Protein AF-A0A257NUS6-F1 (afdb_monomer)

pLDDT: mean 90.76, std 10.85, range [51.97, 98.12]

Sequence (85 aa):
MSLSALPLSQRLRGLYVITDTRIAQRAHLVHAVAQAIAGGARIVQYRDKSTDTERRLAEAAALRALTLAHGTVFLINDDVELALA

Foldseek 3Di:
DQPVPDPPVVQPDDDAEEFDCDPVCVVCRLVVVLVVVVVPAQHYEYDDPDPPVVSSLVSLVSNVVSCVVSVHHYHYPPDPPSVVD

Nearest PDB structures (foldseek):
  3nm3-assembly1_C  TM=8.312E-01  e=9.680E-03  Nakaseomyces glabratus
  4cqc-assembly1_B  TM=7.952E-01  e=1.660E+00  Pseudomonas sp. ADP
  2qt3-assembly1_A  TM=6.790E-01  e=1.455E+00  Pseudomonas sp. ADP
  7xhj-assembly1_B  TM=6.277E-01  e=1.194E+00  Deinococcus radiodurans R1 = ATCC 13939 = DSM 20539
  5c3m-assembly1_A-2  TM=5.320E-01  e=2.023E+00  Geobacillus stearothermophilus

Secondary structure (DSSP, 8-state):
--GGGS-HHHHS-SEEEE----HHHHTTHHHHHHHHHHTTEEEEEE---SS-HHHHHHHHHHHHHHHHHTT-EEEESS-HHHHH-

Mean predicted aligned error: 4.36 Å

Radius of gyration: 12.79 Å; Cα contacts (8 Å, |Δi|>4): 97; chains: 1; bounding box: 27×30×32 Å

Solvent-accessible surface area (backbone atoms only — not comparable to full-atom values): 5155 Å² total; per-residue (Å²): 132,70,72,84,80,52,59,64,80,75,56,73,52,77,44,73,44,71,51,68,63,51,78,89,43,45,86,42,40,69,60,54,50,50,52,41,43,74,74,54,39,31,31,41,31,50,43,73,91,71,88,57,62,71,60,51,50,54,53,50,51,53,48,50,55,52,26,59,79,68,76,31,48,75,45,61,55,98,41,68,67,75,63,72,108

Structure (mmCIF, N/CA/C/O backbone):
data_AF-A0A257NUS6-F1
#
_entry.id   AF-A0A257NUS6-F1
#
loop_
_atom_site.group_PDB
_atom_site.id
_atom_site.type_symbol
_atom_site.label_atom_id
_atom_site.label_alt_id
_atom_site.label_comp_id
_atom_site.label_asym_id
_atom_site.label_entity_id
_atom_site.label_seq_id
_atom_site.pdbx_PDB_ins_code
_atom_site.Cartn_x
_atom_site.Cartn_y
_atom_site.Cartn_z
_atom_site.occupancy
_atom_site.B_iso_or_equiv
_atom_site.auth_seq_id
_atom_site.auth_comp_id
_atom_site.auth_asym_id
_atom_site.auth_atom_id
_atom_site.pdbx_PDB_model_num
ATOM 1 N N . MET A 1 1 ? -16.039 13.310 14.409 1.0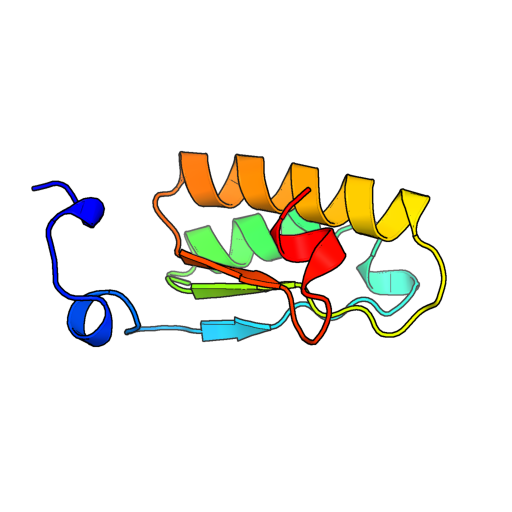0 51.97 1 MET A N 1
ATOM 2 C CA . MET A 1 1 ? -14.703 13.929 14.586 1.00 51.97 1 MET A CA 1
ATOM 3 C C . MET A 1 1 ? -13.800 13.462 13.460 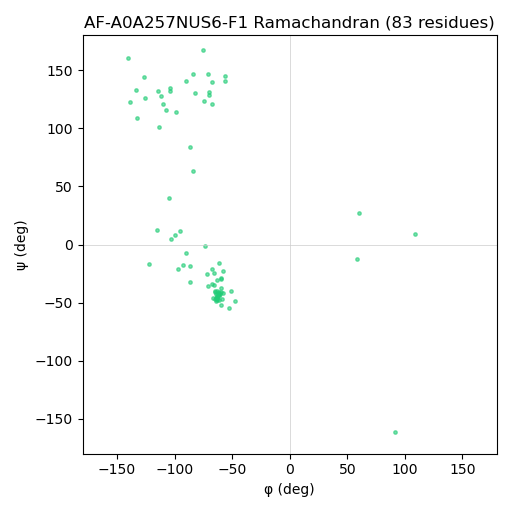1.00 51.97 1 MET A C 1
ATOM 5 O O . MET A 1 1 ? -13.742 12.262 13.226 1.00 51.97 1 MET A O 1
ATOM 9 N N . SER A 1 2 ? -13.136 14.379 12.751 1.00 58.12 2 SER A N 1
ATOM 10 C CA . SER A 1 2 ? -12.182 14.003 11.702 1.00 58.12 2 SER A CA 1
ATOM 11 C C . SER A 1 2 ? -10.926 13.386 12.319 1.00 58.12 2 SER A C 1
ATOM 13 O O . SER A 1 2 ? -10.301 13.998 13.186 1.00 58.12 2 SER A O 1
ATOM 15 N N . LEU A 1 3 ? -10.521 12.206 11.843 1.00 61.09 3 LEU A N 1
ATOM 16 C CA . LEU A 1 3 ? -9.257 11.566 12.232 1.00 61.09 3 LEU A CA 1
ATOM 17 C C . LEU A 1 3 ? -8.031 12.412 11.847 1.00 61.09 3 LEU A C 1
ATOM 19 O O . LEU A 1 3 ? -6.952 12.182 12.385 1.00 61.09 3 LEU A O 1
ATOM 23 N N . SER A 1 4 ? -8.182 13.405 10.960 1.00 63.81 4 SER A N 1
ATOM 24 C CA . SER A 1 4 ? -7.100 14.318 10.568 1.00 63.81 4 SER A CA 1
ATOM 25 C C . SER A 1 4 ? -6.636 15.255 11.689 1.00 63.81 4 SER A C 1
ATOM 27 O O . SER A 1 4 ? -5.507 15.730 11.622 1.00 63.81 4 SER A O 1
ATOM 29 N N . ALA A 1 5 ? -7.464 15.494 12.714 1.00 70.69 5 ALA A N 1
ATOM 30 C CA . ALA A 1 5 ? -7.160 16.411 13.817 1.00 70.69 5 ALA A CA 1
ATOM 31 C C . ALA A 1 5 ? -6.440 15.745 15.007 1.00 70.69 5 ALA A C 1
ATOM 33 O O . ALA A 1 5 ? -6.035 16.431 15.942 1.00 70.69 5 ALA A O 1
ATOM 34 N N . LEU A 1 6 ? -6.293 14.415 15.000 1.00 74.19 6 LEU A N 1
ATOM 35 C CA . LEU A 1 6 ? -5.595 13.69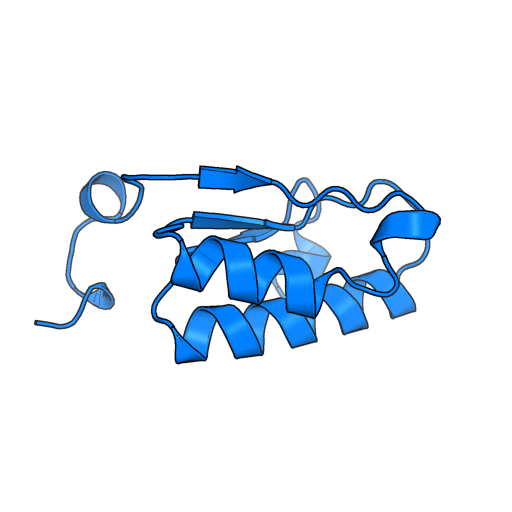1 16.062 1.00 74.19 6 LEU A CA 1
ATOM 36 C C . LEU A 1 6 ? -4.074 13.695 15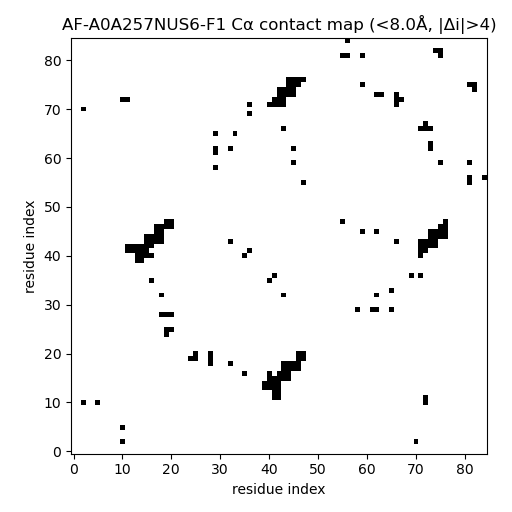.819 1.00 74.19 6 LEU A C 1
ATOM 38 O O . LEU A 1 6 ? -3.643 13.618 14.663 1.00 74.19 6 LEU A O 1
ATOM 42 N N . PRO A 1 7 ? -3.245 13.714 16.879 1.00 80.81 7 PRO A N 1
ATOM 43 C CA . PRO A 1 7 ? -1.8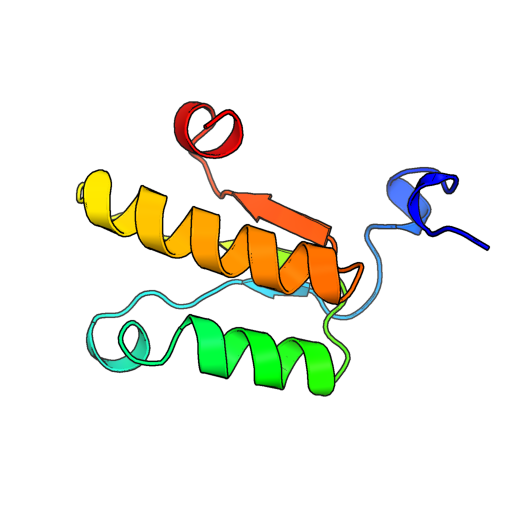05 13.524 16.740 1.00 80.81 7 PRO A CA 1
ATOM 44 C C . PRO A 1 7 ? -1.496 12.201 16.024 1.00 80.81 7 PRO A C 1
ATOM 46 O O . PRO A 1 7 ? -2.198 11.202 16.198 1.00 80.81 7 PRO A O 1
ATOM 49 N N . LEU A 1 8 ? -0.432 12.184 15.212 1.00 72.50 8 LEU A N 1
ATOM 50 C CA . LEU A 1 8 ? -0.032 11.025 14.397 1.00 72.50 8 LEU A CA 1
ATOM 51 C C . LEU A 1 8 ? 0.069 9.730 15.213 1.00 72.50 8 LEU A C 1
ATOM 53 O O . LEU A 1 8 ? -0.410 8.692 14.765 1.00 72.50 8 LEU A O 1
ATOM 57 N N . SER A 1 9 ? 0.589 9.802 16.438 1.00 79.06 9 SER A N 1
ATOM 58 C CA . SER A 1 9 ? 0.683 8.666 17.365 1.00 79.06 9 SER A CA 1
ATOM 59 C C . SER A 1 9 ? -0.672 8.037 17.716 1.00 79.06 9 SER A C 1
ATOM 61 O 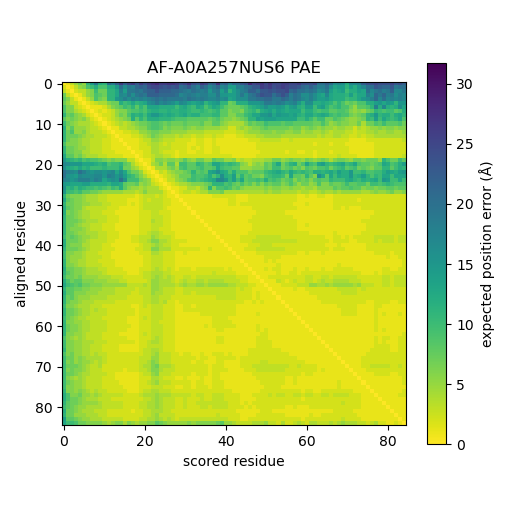O . SER A 1 9 ? -0.749 6.837 17.948 1.00 79.06 9 SER A O 1
ATOM 63 N N . GLN A 1 10 ? -1.761 8.810 17.708 1.00 81.31 10 GLN A N 1
ATOM 64 C CA . GLN A 1 10 ? -3.119 8.298 17.922 1.00 81.31 10 GLN A CA 1
ATOM 65 C C . GLN A 1 10 ? -3.788 7.804 16.633 1.00 81.31 10 GLN A C 1
ATOM 67 O O . GLN A 1 10 ? -4.770 7.056 16.708 1.00 81.31 10 GLN A O 1
ATOM 72 N N . ARG A 1 11 ? -3.282 8.221 15.466 1.00 80.12 11 ARG A N 1
ATOM 73 C CA . ARG A 1 11 ? -3.759 7.809 14.135 1.00 80.12 11 ARG A CA 1
ATOM 74 C C . ARG A 1 11 ? -3.093 6.519 13.657 1.00 80.12 11 ARG A C 1
ATOM 76 O O . ARG A 1 11 ? -3.736 5.728 12.977 1.00 80.12 11 ARG A O 1
ATOM 83 N N . LEU A 1 12 ? -1.836 6.290 14.034 1.00 88.69 12 LEU A N 1
ATOM 84 C CA . LEU A 1 12 ? -1.065 5.090 13.706 1.00 88.69 12 LEU A CA 1
ATOM 85 C C . LEU A 1 12 ? -1.362 3.954 14.696 1.00 88.69 12 LEU A C 1
ATOM 87 O O . LEU A 1 12 ? -0.493 3.517 15.445 1.00 88.69 12 LEU A O 1
ATOM 91 N N . ARG A 1 13 ? -2.612 3.483 14.720 1.00 90.25 13 ARG A N 1
ATOM 92 C CA . ARG A 1 13 ? -3.038 2.370 15.578 1.00 90.25 13 ARG A CA 1
ATOM 93 C C . ARG A 1 13 ? -4.014 1.436 14.872 1.00 90.25 13 ARG A C 1
ATOM 95 O O . ARG A 1 13 ? -4.709 1.840 13.942 1.00 90.25 13 ARG A O 1
ATOM 102 N N . GLY A 1 14 ? -4.142 0.222 15.398 1.00 92.56 14 GLY A N 1
ATOM 103 C CA . GLY A 1 14 ? -5.021 -0.813 14.855 1.00 92.56 14 GLY A CA 1
ATOM 104 C C . GLY A 1 14 ? -4.305 -1.705 13.846 1.00 92.56 14 GLY A C 1
ATOM 105 O O . GLY A 1 14 ? -3.078 -1.776 13.830 1.00 92.56 14 GLY A O 1
ATOM 106 N N . LEU A 1 15 ? -5.081 -2.413 13.026 1.00 96.62 15 LEU A N 1
ATOM 107 C CA . LEU A 1 15 ? -4.533 -3.357 12.060 1.00 96.62 15 LEU A CA 1
ATOM 108 C C . LEU A 1 15 ? -3.754 -2.616 10.962 1.00 96.62 15 LEU A C 1
ATOM 110 O O . LEU A 1 15 ? -4.310 -1.776 10.245 1.00 96.62 15 LEU A O 1
ATOM 114 N N . TYR A 1 16 ? -2.471 -2.962 10.851 1.00 97.19 16 TYR A N 1
ATOM 115 C CA . TYR A 1 16 ? -1.542 -2.444 9.859 1.00 97.19 16 TYR A CA 1
ATOM 116 C C . TYR A 1 16 ? -1.242 -3.516 8.808 1.00 97.19 16 TYR A C 1
ATOM 118 O O . TYR A 1 16 ? -0.671 -4.559 9.115 1.00 97.19 16 TYR A O 1
ATOM 126 N N . VAL A 1 17 ? -1.645 -3.248 7.569 1.00 97.12 17 VAL A N 1
ATOM 127 C CA . VAL A 1 17 ? -1.468 -4.136 6.421 1.00 97.12 17 VAL A CA 1
ATOM 128 C C . VAL A 1 17 ? -0.333 -3.635 5.539 1.00 97.12 17 VAL A C 1
ATOM 130 O O . VAL A 1 17 ? -0.272 -2.455 5.200 1.00 97.12 17 VAL A O 1
ATOM 133 N N . ILE A 1 18 ? 0.531 -4.554 5.118 1.00 96.69 18 ILE A N 1
ATOM 134 C CA . ILE A 1 18 ? 1.572 -4.316 4.117 1.00 96.69 18 ILE A CA 1
ATOM 135 C C . ILE A 1 18 ? 1.186 -5.115 2.876 1.00 96.69 18 ILE A C 1
ATOM 137 O O . ILE A 1 18 ? 0.899 -6.308 2.975 1.00 96.69 18 ILE A O 1
ATOM 141 N N . THR A 1 19 ? 1.138 -4.464 1.716 1.00 94.94 19 THR A N 1
ATOM 142 C CA . THR A 1 19 ? 0.741 -5.127 0.471 1.00 94.94 19 THR A CA 1
ATOM 143 C C . THR A 1 19 ? 1.776 -6.158 0.039 1.00 94.94 19 THR A C 1
ATOM 145 O O . THR A 1 19 ? 2.978 -5.887 0.064 1.00 94.94 19 THR A O 1
ATOM 148 N N . ASP A 1 20 ? 1.305 -7.296 -0.460 1.00 85.88 20 ASP A N 1
ATOM 149 C CA . ASP A 1 20 ? 2.130 -8.259 -1.177 1.00 85.88 20 ASP A CA 1
ATOM 150 C C . ASP A 1 20 ? 1.950 -8.060 -2.684 1.00 85.88 20 ASP A C 1
ATOM 152 O O . ASP A 1 20 ? 0.869 -8.249 -3.240 1.00 85.88 20 ASP A O 1
ATOM 156 N N . THR A 1 21 ? 3.023 -7.641 -3.344 1.00 77.75 21 THR A N 1
ATOM 157 C CA . THR A 1 21 ? 3.046 -7.340 -4.774 1.00 77.75 21 THR A CA 1
ATOM 158 C C . THR A 1 21 ? 3.762 -8.442 -5.551 1.00 77.75 21 THR A C 1
ATOM 160 O O . THR A 1 21 ? 4.508 -8.169 -6.483 1.00 77.75 21 THR A O 1
ATOM 163 N N . ARG A 1 22 ? 3.570 -9.720 -5.214 1.00 79.50 22 ARG A N 1
ATOM 164 C CA . ARG A 1 22 ? 3.940 -10.829 -6.117 1.00 79.50 22 ARG A CA 1
ATOM 165 C C . ARG A 1 22 ? 2.984 -10.894 -7.316 1.00 79.50 22 ARG A C 1
ATOM 167 O O . ARG A 1 22 ? 1.798 -10.617 -7.170 1.00 79.50 22 ARG A O 1
ATOM 174 N N . ILE A 1 23 ? 3.477 -11.299 -8.495 1.00 68.38 23 ILE A N 1
ATOM 175 C CA . ILE A 1 23 ? 2.751 -11.228 -9.788 1.00 68.38 23 ILE A CA 1
ATOM 176 C C . ILE A 1 23 ? 1.310 -11.763 -9.709 1.00 68.38 23 ILE A C 1
ATOM 178 O O . ILE A 1 23 ? 0.386 -11.069 -10.121 1.00 68.38 23 ILE A O 1
ATOM 182 N N . ALA A 1 24 ? 1.099 -12.946 -9.122 1.00 62.53 24 ALA A N 1
ATOM 183 C CA . ALA A 1 24 ? -0.229 -13.562 -9.018 1.00 62.53 24 ALA A CA 1
ATOM 184 C C . ALA A 1 24 ? -1.221 -12.781 -8.130 1.00 62.53 24 ALA A C 1
ATOM 186 O O . ALA A 1 24 ? -2.428 -12.897 -8.306 1.00 62.53 24 ALA A O 1
ATOM 187 N N . GLN A 1 25 ? -0.728 -11.984 -7.179 1.00 70.19 25 GLN A N 1
ATOM 188 C CA . GLN A 1 25 ? -1.555 -11.211 -6.246 1.00 70.19 25 GLN A CA 1
ATOM 189 C C . GLN A 1 25 ? -1.755 -9.758 -6.706 1.00 70.19 25 GLN A C 1
ATOM 191 O O . GLN A 1 25 ? -2.744 -9.130 -6.330 1.00 70.19 25 GLN A O 1
ATOM 196 N N . ARG A 1 26 ? -0.881 -9.241 -7.584 1.00 78.88 26 ARG A N 1
ATOM 197 C CA . ARG A 1 26 ? -0.959 -7.872 -8.134 1.00 78.88 26 ARG A CA 1
ATOM 198 C C . ARG A 1 26 ? -2.267 -7.584 -8.858 1.00 78.88 26 ARG A C 1
ATOM 200 O O . ARG A 1 26 ? -2.849 -6.527 -8.644 1.00 78.88 26 ARG A O 1
ATOM 207 N N . ALA A 1 27 ? -2.760 -8.536 -9.656 1.00 81.75 27 ALA A N 1
ATOM 208 C CA . ALA A 1 27 ? -4.011 -8.382 -10.405 1.00 81.75 27 ALA A CA 1
ATOM 209 C C . ALA A 1 27 ? -5.223 -8.090 -9.499 1.00 81.75 27 ALA A C 1
ATOM 211 O O . ALA A 1 27 ? -6.211 -7.509 -9.941 1.00 81.75 27 ALA A O 1
ATOM 212 N N . HIS A 1 28 ? -5.134 -8.456 -8.218 1.00 89.00 28 HIS A N 1
ATOM 213 C CA . HIS A 1 28 ? -6.185 -8.258 -7.229 1.00 89.00 28 HIS 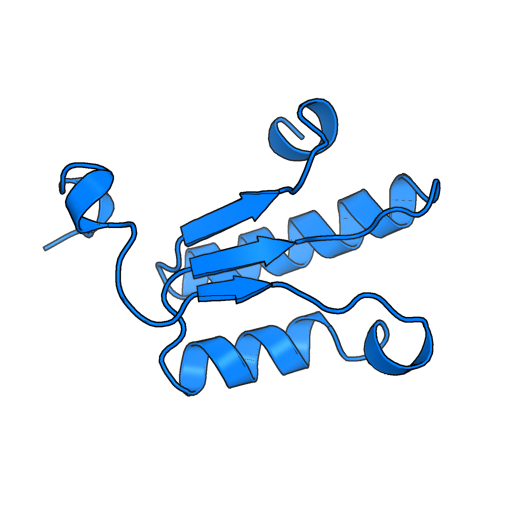A CA 1
ATOM 214 C C . HIS A 1 28 ? -5.778 -7.294 -6.113 1.00 89.00 28 HIS A C 1
ATOM 216 O O . HIS A 1 28 ? -6.490 -7.207 -5.117 1.00 89.00 28 HIS A O 1
ATOM 222 N N . LEU A 1 29 ? -4.674 -6.553 -6.261 1.00 95.12 29 LEU A N 1
ATOM 223 C CA . LEU A 1 29 ? -4.099 -5.722 -5.200 1.00 95.12 29 LEU A CA 1
ATOM 224 C C . LEU A 1 29 ? -5.126 -4.763 -4.586 1.00 95.12 29 LEU A C 1
ATOM 226 O O . LEU A 1 29 ? -5.354 -4.786 -3.378 1.00 95.12 29 LEU A O 1
ATOM 230 N N . VAL A 1 30 ? -5.786 -3.954 -5.419 1.00 95.62 30 VAL A N 1
ATOM 231 C CA . VAL A 1 30 ? -6.777 -2.967 -4.957 1.00 95.62 30 VAL A CA 1
ATOM 232 C C . VAL A 1 30 ? -7.959 -3.657 -4.276 1.00 95.62 30 VAL A C 1
ATOM 234 O O . VAL A 1 30 ? -8.407 -3.220 -3.218 1.00 95.62 30 VAL A O 1
ATOM 237 N N . HIS A 1 31 ? -8.429 -4.772 -4.839 1.00 95.38 31 HIS A N 1
ATOM 238 C CA . HIS A 1 31 ? -9.523 -5.547 -4.262 1.00 95.38 31 HIS A CA 1
ATOM 239 C C . HIS A 1 31 ? -9.143 -6.143 -2.898 1.00 95.38 31 HIS A C 1
ATOM 241 O O . HIS A 1 31 ? -9.897 -6.008 -1.939 1.00 95.38 31 HIS A O 1
ATOM 247 N N . ALA A 1 32 ? -7.960 -6.748 -2.783 1.00 95.56 32 ALA A N 1
ATOM 248 C CA . ALA A 1 32 ? -7.459 -7.322 -1.540 1.00 95.56 32 ALA A CA 1
ATOM 249 C C . ALA A 1 32 ? -7.294 -6.255 -0.448 1.00 95.56 32 ALA A C 1
ATOM 251 O O . ALA A 1 32 ? -7.687 -6.477 0.697 1.00 95.56 32 ALA A O 1
ATOM 252 N N . VAL A 1 33 ? -6.786 -5.068 -0.802 1.00 97.00 33 VAL A N 1
ATOM 253 C CA . VAL A 1 33 ? -6.701 -3.939 0.134 1.00 97.00 33 VAL A CA 1
ATOM 254 C C . VAL A 1 33 ? -8.092 -3.457 0.548 1.00 97.00 33 VAL A C 1
ATOM 256 O O . VAL A 1 33 ? -8.307 -3.199 1.730 1.00 97.00 33 VAL A O 1
ATOM 259 N N . ALA A 1 34 ? -9.060 -3.398 -0.371 1.00 97.62 34 ALA A N 1
ATOM 260 C CA . ALA A 1 34 ? -10.437 -3.043 -0.033 1.00 97.62 34 ALA A CA 1
ATOM 261 C C . ALA A 1 34 ? -11.056 -4.042 0.961 1.00 97.62 34 ALA A C 1
ATOM 263 O O . ALA A 1 34 ? -11.662 -3.626 1.948 1.00 97.62 34 ALA A O 1
ATOM 264 N N . GLN A 1 35 ? -10.838 -5.348 0.761 1.00 97.56 35 GLN A N 1
ATOM 265 C CA . GLN A 1 35 ? -11.275 -6.378 1.711 1.00 97.56 35 GLN A CA 1
ATOM 266 C C . GLN A 1 35 ? -10.578 -6.239 3.069 1.00 97.56 35 GLN A C 1
ATOM 268 O O . GLN A 1 35 ? -11.223 -6.358 4.108 1.00 97.56 35 GLN A O 1
ATOM 273 N N . ALA A 1 36 ? -9.282 -5.922 3.088 1.00 97.25 36 ALA A N 1
ATOM 274 C CA . ALA A 1 36 ? -8.553 -5.705 4.332 1.00 97.25 36 ALA A CA 1
ATOM 275 C C . ALA A 1 36 ? -9.068 -4.477 5.108 1.00 97.25 36 ALA A C 1
ATOM 277 O O . ALA A 1 36 ? -9.226 -4.535 6.329 1.00 97.25 36 ALA A O 1
ATOM 278 N N . ILE A 1 37 ? -9.384 -3.380 4.411 1.00 97.62 37 ILE A N 1
ATOM 279 C CA . ILE A 1 37 ? -10.011 -2.184 4.996 1.00 97.62 37 ILE A CA 1
ATOM 280 C C . ILE A 1 37 ? -11.398 -2.521 5.553 1.00 97.62 37 ILE A C 1
ATOM 282 O O . ILE A 1 37 ? -11.694 -2.162 6.697 1.00 97.62 37 ILE A O 1
ATOM 286 N N . ALA A 1 38 ? -12.221 -3.254 4.794 1.00 97.44 38 ALA A N 1
ATOM 287 C CA . ALA A 1 38 ? -13.528 -3.727 5.252 1.00 97.44 38 ALA A CA 1
ATOM 288 C C . ALA A 1 38 ? -13.409 -4.621 6.501 1.00 97.44 38 ALA A C 1
ATOM 290 O O . ALA A 1 38 ? -14.206 -4.496 7.429 1.00 97.44 38 ALA A O 1
ATOM 291 N N . GLY A 1 39 ? -12.361 -5.446 6.568 1.00 97.00 39 GLY A N 1
ATOM 292 C CA . GLY A 1 39 ? -12.008 -6.274 7.723 1.00 97.00 39 GLY A CA 1
ATOM 293 C C . GLY A 1 39 ? -11.410 -5.517 8.916 1.00 97.00 39 GLY A C 1
ATOM 294 O O . GLY A 1 39 ? -11.116 -6.132 9.937 1.00 97.00 39 GLY A O 1
ATOM 295 N N . GLY A 1 40 ? -11.230 -4.195 8.825 1.00 96.56 40 GLY A N 1
ATOM 296 C CA . GLY A 1 40 ? -10.799 -3.361 9.948 1.00 96.56 40 GLY A CA 1
ATOM 297 C C . GLY A 1 40 ? -9.377 -2.810 9.861 1.00 96.56 40 GLY A C 1
ATOM 298 O O . GLY A 1 40 ? -8.920 -2.209 10.837 1.00 96.56 40 GLY A O 1
ATOM 299 N N . ALA A 1 41 ? -8.679 -2.948 8.728 1.00 97.38 41 ALA A N 1
ATOM 300 C CA . ALA A 1 41 ? -7.401 -2.267 8.532 1.00 97.38 41 ALA A CA 1
ATOM 301 C C . ALA A 1 41 ? -7.555 -0.747 8.719 1.00 97.38 41 ALA A C 1
ATOM 303 O O . ALA A 1 41 ? -8.565 -0.139 8.349 1.00 97.38 41 ALA A O 1
ATOM 304 N N . ARG A 1 42 ? -6.556 -0.136 9.359 1.00 95.88 42 ARG A N 1
ATOM 305 C CA . ARG A 1 42 ? -6.488 1.316 9.613 1.00 95.88 42 ARG A CA 1
ATOM 306 C C . ARG A 1 42 ? -5.239 1.956 9.027 1.00 95.88 42 ARG A C 1
ATOM 308 O O . ARG A 1 42 ? -5.211 3.172 8.841 1.00 95.88 42 ARG A O 1
ATOM 315 N N . ILE A 1 43 ? -4.249 1.134 8.692 1.00 97.38 43 ILE A N 1
ATOM 316 C CA . ILE A 1 43 ? -3.013 1.540 8.037 1.00 97.38 43 ILE A CA 1
ATOM 317 C C . ILE A 1 43 ? -2.747 0.555 6.899 1.00 97.38 43 ILE A C 1
ATOM 319 O O . ILE A 1 43 ? -2.824 -0.658 7.100 1.00 97.38 43 ILE A O 1
ATOM 323 N N . VAL A 1 44 ? -2.429 1.079 5.720 1.00 97.88 44 VAL A N 1
ATOM 324 C CA . VAL A 1 44 ? -2.020 0.315 4.541 1.00 97.88 44 VAL A CA 1
ATOM 325 C C 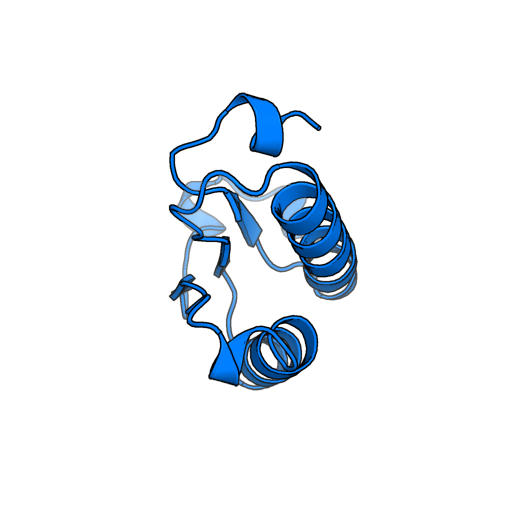. VAL A 1 44 ? -0.684 0.865 4.059 1.00 97.88 44 VAL A C 1
ATOM 327 O O . VAL A 1 44 ? -0.567 2.060 3.798 1.00 97.88 44 VAL A O 1
ATOM 330 N N . GLN A 1 45 ? 0.317 0.001 3.916 1.00 98.00 45 GLN A N 1
ATOM 331 C CA . GLN A 1 45 ? 1.587 0.338 3.284 1.00 98.00 45 GLN A CA 1
ATOM 332 C C . GLN A 1 45 ? 1.715 -0.373 1.944 1.00 98.00 45 GLN A C 1
ATOM 334 O O . GLN A 1 45 ? 1.706 -1.604 1.884 1.00 98.00 45 GLN A O 1
ATOM 339 N N . TYR A 1 46 ? 1.879 0.413 0.882 1.00 97.75 46 TYR A N 1
ATOM 340 C CA . TYR A 1 46 ? 2.281 -0.091 -0.419 1.00 97.75 46 TYR A CA 1
ATOM 341 C C . TYR A 1 46 ? 3.770 -0.439 -0.403 1.00 97.75 46 TYR A C 1
ATOM 343 O O . TYR A 1 46 ? 4.622 0.399 -0.095 1.00 97.75 46 TYR A O 1
ATOM 351 N N . ARG A 1 47 ? 4.077 -1.690 -0.740 1.00 95.94 47 ARG A N 1
ATOM 352 C CA . ARG A 1 47 ? 5.436 -2.221 -0.812 1.00 95.94 47 ARG A CA 1
ATOM 353 C C . ARG A 1 47 ? 5.631 -2.989 -2.110 1.00 95.94 47 ARG A C 1
ATOM 355 O O . ARG A 1 47 ? 5.154 -4.112 -2.262 1.00 95.94 47 ARG A O 1
ATOM 362 N N . ASP A 1 48 ? 6.412 -2.404 -3.006 1.00 94.31 48 ASP A N 1
ATOM 363 C CA . ASP A 1 48 ? 6.893 -3.039 -4.229 1.00 94.31 48 ASP A CA 1
ATOM 364 C C . ASP A 1 48 ? 8.364 -2.661 -4.436 1.00 94.31 48 ASP A C 1
ATOM 366 O O . ASP A 1 48 ? 8.702 -1.479 -4.461 1.00 94.31 48 ASP A O 1
ATOM 370 N N . LYS A 1 49 ? 9.231 -3.677 -4.533 1.00 92.12 49 LYS A N 1
ATOM 371 C CA . LYS A 1 49 ? 10.689 -3.536 -4.711 1.00 92.12 49 LYS A CA 1
ATOM 372 C C . LYS A 1 49 ? 11.146 -3.724 -6.162 1.00 92.12 49 LYS A C 1
ATOM 374 O O . LYS A 1 49 ? 12.337 -3.865 -6.417 1.00 92.12 49 LYS A O 1
ATOM 379 N N . SER A 1 50 ? 10.213 -3.814 -7.103 1.00 92.00 50 SER A N 1
ATOM 380 C CA . SER A 1 50 ? 10.535 -3.844 -8.528 1.00 92.00 50 SER A CA 1
ATOM 381 C C . SER A 1 50 ? 10.929 -2.459 -9.044 1.00 92.00 50 SER A C 1
ATOM 383 O O . SER A 1 50 ? 10.704 -1.440 -8.396 1.00 92.00 50 SER A O 1
ATOM 385 N N . THR A 1 51 ? 11.483 -2.433 -10.251 1.00 92.81 51 THR A N 1
ATOM 386 C CA . THR A 1 51 ? 11.924 -1.220 -10.951 1.00 92.81 51 THR A CA 1
ATOM 387 C C . THR A 1 51 ? 10.872 -0.671 -11.922 1.00 92.81 51 THR A C 1
ATOM 389 O O . THR A 1 51 ? 11.183 0.167 -12.758 1.00 92.81 51 THR A O 1
ATOM 392 N N . ASP A 1 52 ? 9.638 -1.175 -11.861 1.00 94.38 52 ASP A N 1
ATOM 393 C CA . ASP A 1 52 ? 8.556 -0.815 -12.782 1.00 94.38 52 ASP A CA 1
ATOM 394 C C . ASP A 1 52 ? 7.821 0.440 -12.289 1.00 94.38 52 ASP A C 1
ATOM 396 O O . ASP A 1 52 ? 6.827 0.361 -11.566 1.00 94.38 52 ASP A O 1
ATOM 400 N N . THR A 1 53 ? 8.370 1.608 -12.617 1.00 94.94 53 THR A N 1
ATOM 401 C CA . THR A 1 53 ? 7.909 2.900 -12.089 1.00 94.94 53 THR A CA 1
ATOM 402 C C . THR A 1 53 ? 6.481 3.246 -12.503 1.00 94.94 53 THR A C 1
ATOM 404 O O . THR A 1 53 ? 5.706 3.697 -11.663 1.00 94.94 53 THR A O 1
ATOM 407 N N . GLU A 1 54 ? 6.104 3.012 -13.763 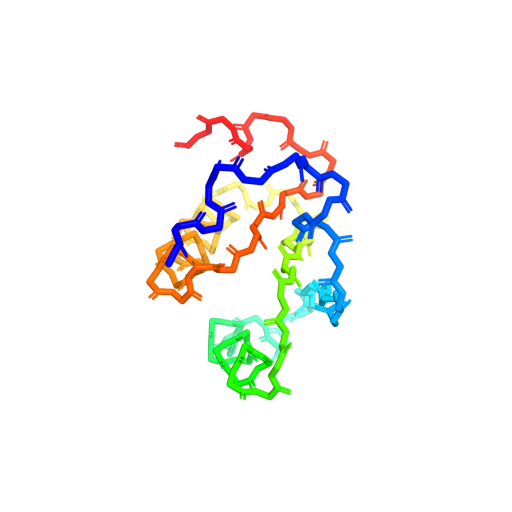1.00 95.75 54 GLU A N 1
ATOM 408 C CA . GLU A 1 54 ? 4.768 3.358 -14.271 1.00 95.75 54 GLU A CA 1
ATOM 409 C C . GLU A 1 54 ? 3.682 2.543 -13.563 1.00 95.75 54 GLU A C 1
ATOM 411 O O . GLU A 1 54 ? 2.707 3.101 -13.052 1.00 95.75 54 GLU A O 1
ATOM 416 N N . ARG A 1 55 ? 3.889 1.227 -13.435 1.00 94.56 55 ARG A N 1
ATOM 417 C CA . ARG A 1 55 ? 2.963 0.373 -12.690 1.00 94.56 55 ARG A CA 1
ATOM 418 C C . ARG A 1 55 ? 2.905 0.758 -11.218 1.00 94.56 55 ARG A C 1
ATOM 420 O O . ARG A 1 55 ? 1.812 0.826 -10.661 1.00 94.56 55 ARG A O 1
ATOM 427 N N . ARG A 1 56 ? 4.056 1.009 -10.583 1.00 96.00 56 ARG A N 1
ATOM 428 C CA . ARG A 1 56 ? 4.113 1.404 -9.165 1.00 96.00 56 ARG A CA 1
ATOM 429 C C . ARG A 1 56 ? 3.339 2.694 -8.913 1.00 96.00 56 ARG A C 1
ATOM 431 O O . ARG A 1 56 ? 2.605 2.768 -7.930 1.00 96.00 56 ARG A O 1
ATOM 438 N N . LEU A 1 57 ? 3.442 3.665 -9.819 1.00 97.56 57 LEU A N 1
ATOM 439 C CA . LEU A 1 57 ? 2.673 4.904 -9.767 1.00 97.56 57 LEU A CA 1
ATOM 440 C C . LEU A 1 57 ? 1.168 4.646 -9.909 1.00 97.56 57 LEU A C 1
ATOM 442 O O . LEU A 1 57 ? 0.387 5.124 -9.087 1.00 97.56 57 LEU A O 1
ATOM 446 N N . ALA A 1 58 ? 0.757 3.849 -10.898 1.00 96.50 58 ALA A N 1
ATOM 447 C CA . ALA A 1 58 ? -0.651 3.517 -11.111 1.00 96.50 58 ALA A CA 1
ATOM 448 C C . ALA A 1 58 ? -1.266 2.765 -9.914 1.00 96.50 58 ALA A C 1
ATOM 450 O O . ALA A 1 58 ? -2.361 3.101 -9.454 1.00 96.50 58 ALA A O 1
ATOM 451 N N . GLU A 1 59 ? -0.552 1.778 -9.368 1.00 96.75 59 GLU A N 1
ATOM 452 C CA . GLU A 1 59 ? -0.969 1.030 -8.179 1.00 96.75 59 GLU A CA 1
ATOM 453 C C . GLU A 1 59 ? -1.060 1.943 -6.947 1.00 96.75 59 GLU A C 1
ATOM 455 O O . GLU A 1 59 ? -2.077 1.936 -6.248 1.00 96.75 59 GLU A O 1
ATOM 460 N N . ALA A 1 60 ? -0.035 2.764 -6.692 1.00 97.44 60 ALA A N 1
ATOM 461 C CA . ALA A 1 60 ? -0.016 3.699 -5.570 1.00 97.44 60 ALA A CA 1
ATOM 462 C C . ALA A 1 60 ? -1.157 4.724 -5.654 1.00 97.44 60 ALA A C 1
ATOM 464 O O . ALA A 1 60 ? -1.832 4.965 -4.650 1.00 97.44 60 ALA A O 1
ATOM 465 N N . ALA A 1 61 ? -1.432 5.272 -6.841 1.00 98.12 61 ALA A N 1
ATOM 466 C CA . ALA A 1 61 ? -2.533 6.205 -7.066 1.00 98.12 61 ALA A CA 1
ATOM 467 C C . ALA A 1 61 ? -3.901 5.554 -6.795 1.00 98.12 61 ALA A C 1
ATOM 469 O O . ALA A 1 61 ? -4.738 6.127 -6.090 1.00 98.12 61 ALA A O 1
ATOM 470 N N . ALA A 1 62 ? -4.119 4.327 -7.282 1.00 97.69 62 ALA A N 1
ATOM 471 C CA . ALA A 1 62 ? -5.355 3.588 -7.032 1.00 97.69 62 ALA A CA 1
ATOM 472 C C . ALA A 1 62 ? -5.560 3.293 -5.534 1.00 97.69 62 ALA A C 1
ATOM 474 O O . ALA A 1 62 ? -6.651 3.493 -4.992 1.00 97.69 62 ALA A O 1
ATOM 475 N N . LEU A 1 63 ? -4.502 2.871 -4.836 1.00 98.00 63 LEU A N 1
ATOM 476 C CA . LEU A 1 63 ? -4.548 2.630 -3.393 1.00 98.00 63 LEU A CA 1
ATOM 477 C C . LEU A 1 63 ? -4.729 3.923 -2.590 1.00 98.00 63 LEU A C 1
ATOM 479 O O . LEU A 1 63 ? -5.433 3.917 -1.577 1.00 98.00 63 LEU A O 1
ATOM 483 N N . ARG A 1 64 ? -4.162 5.045 -3.043 1.00 98.12 64 ARG A N 1
ATOM 484 C CA . ARG A 1 64 ? -4.374 6.360 -2.430 1.00 98.12 64 ARG A CA 1
ATOM 485 C C . ARG A 1 64 ? -5.834 6.791 -2.532 1.00 98.12 64 ARG A C 1
ATOM 487 O O . ARG A 1 64 ? -6.405 7.212 -1.528 1.00 98.12 64 ARG A O 1
ATOM 494 N N . ALA A 1 65 ? -6.450 6.654 -3.705 1.00 98.12 65 ALA A N 1
ATOM 495 C CA . ALA A 1 65 ? -7.870 6.950 -3.886 1.00 98.12 65 ALA A CA 1
ATOM 496 C C . ALA A 1 65 ? -8.745 6.095 -2.952 1.00 98.12 65 ALA A C 1
ATOM 498 O O . ALA A 1 65 ? -9.591 6.627 -2.231 1.00 98.12 65 ALA A O 1
ATOM 499 N N . LEU A 1 66 ? -8.481 4.785 -2.894 1.00 97.94 66 LEU A N 1
ATOM 500 C CA . LEU A 1 66 ? -9.186 3.858 -2.008 1.00 97.94 66 LEU A CA 1
ATOM 501 C C . LEU A 1 66 ? -9.028 4.242 -0.526 1.00 97.94 66 LEU A C 1
ATOM 503 O O . LEU A 1 66 ? -10.006 4.387 0.201 1.00 97.94 66 LEU A O 1
ATOM 507 N N . THR A 1 67 ? -7.801 4.436 -0.054 1.00 97.00 67 THR A N 1
ATOM 508 C CA . THR A 1 67 ? -7.533 4.737 1.363 1.00 97.00 67 THR A CA 1
ATOM 509 C C . THR A 1 67 ? -8.098 6.087 1.800 1.00 97.00 67 THR A C 1
ATOM 511 O O . THR A 1 67 ? -8.610 6.183 2.918 1.00 97.00 67 THR A O 1
ATOM 514 N N . LEU A 1 68 ? -8.097 7.097 0.922 1.00 96.00 68 LEU A N 1
ATOM 515 C CA . LEU A 1 68 ? -8.766 8.378 1.168 1.00 96.00 68 LEU A CA 1
ATOM 516 C C . LEU A 1 68 ? -10.274 8.204 1.355 1.00 96.00 68 LEU A C 1
ATOM 518 O O . LEU A 1 68 ? -10.818 8.714 2.335 1.00 96.00 68 LEU A O 1
ATOM 522 N N . ALA A 1 69 ? -10.932 7.449 0.470 1.00 96.62 69 ALA A N 1
ATOM 523 C CA . ALA A 1 69 ? -12.372 7.197 0.551 1.00 96.62 69 ALA A CA 1
ATOM 524 C C . ALA A 1 69 ? -12.783 6.508 1.867 1.00 96.62 69 ALA A C 1
ATOM 526 O O . ALA A 1 69 ? -13.885 6.723 2.366 1.00 96.62 69 ALA A O 1
ATOM 527 N N . HIS A 1 70 ? -11.879 5.723 2.461 1.00 95.38 70 HIS A N 1
ATOM 528 C CA . HIS A 1 70 ? -12.112 4.992 3.708 1.00 95.38 70 HIS A CA 1
ATOM 529 C C . HIS A 1 70 ? -11.465 5.626 4.953 1.00 95.38 70 HIS A C 1
ATOM 531 O O . HIS A 1 70 ? -11.502 5.027 6.029 1.00 95.38 70 HIS A O 1
ATOM 537 N N . GLY A 1 71 ? -10.836 6.803 4.843 1.00 92.56 71 GLY A N 1
ATOM 538 C CA . GLY A 1 71 ? -10.150 7.454 5.970 1.00 92.56 71 GLY A CA 1
ATOM 539 C C . GLY A 1 71 ? -9.010 6.620 6.578 1.00 92.56 71 GLY A C 1
ATOM 540 O O . GLY A 1 71 ? -8.716 6.742 7.768 1.00 92.56 71 GLY A O 1
ATOM 541 N N . THR A 1 72 ? -8.398 5.748 5.777 1.00 94.75 72 THR A N 1
ATOM 542 C CA . THR A 1 72 ? -7.305 4.846 6.168 1.00 94.75 72 THR A CA 1
ATOM 543 C C . THR A 1 72 ? -5.961 5.534 5.933 1.00 94.75 72 THR A C 1
ATOM 545 O O . THR A 1 72 ? -5.787 6.241 4.942 1.00 94.75 72 THR A O 1
ATOM 548 N N . VAL A 1 73 ? -4.990 5.347 6.833 1.00 95.69 73 VAL A N 1
ATOM 549 C CA . VAL A 1 73 ? -3.634 5.880 6.628 1.00 95.69 73 VAL A CA 1
ATOM 550 C C . VAL A 1 73 ? -2.950 5.098 5.511 1.00 95.69 73 VAL A C 1
ATOM 552 O O . VAL A 1 73 ? -2.925 3.870 5.548 1.00 95.69 73 VAL A O 1
ATOM 555 N N . PHE A 1 74 ? -2.365 5.810 4.551 1.00 97.12 74 PHE A N 1
ATOM 556 C CA . PHE A 1 74 ? -1.620 5.223 3.444 1.00 97.12 74 PHE A CA 1
ATOM 557 C C . PHE A 1 74 ? -0.143 5.597 3.517 1.00 97.12 74 PHE A C 1
ATOM 559 O O . PHE A 1 74 ? 0.185 6.766 3.717 1.00 97.12 74 PHE A O 1
ATOM 566 N N . LEU A 1 75 ? 0.729 4.602 3.366 1.00 97.44 75 LEU A N 1
ATOM 567 C CA . LEU A 1 75 ? 2.183 4.740 3.407 1.00 97.44 75 LEU A CA 1
ATOM 568 C C . LEU A 1 75 ? 2.802 4.137 2.140 1.00 97.44 75 LEU A C 1
ATOM 570 O O . LEU A 1 75 ? 2.350 3.097 1.662 1.00 97.44 75 LEU A O 1
ATOM 574 N N . ILE A 1 76 ? 3.875 4.747 1.646 1.00 97.94 76 ILE A N 1
ATOM 575 C CA . ILE A 1 76 ? 4.741 4.180 0.605 1.00 97.94 76 ILE A CA 1
ATOM 576 C C . ILE A 1 76 ? 6.025 3.690 1.275 1.00 97.94 76 ILE A C 1
ATOM 578 O O . ILE A 1 76 ? 6.605 4.390 2.104 1.00 97.94 76 ILE A O 1
ATOM 582 N N . ASN A 1 77 ? 6.448 2.468 0.963 1.00 97.25 77 ASN A N 1
ATOM 583 C CA . ASN A 1 77 ? 7.684 1.895 1.488 1.00 97.25 77 ASN A CA 1
ATOM 584 C C . ASN A 1 77 ? 8.911 2.363 0.680 1.00 97.25 77 ASN A C 1
ATOM 586 O O . ASN A 1 77 ? 8.923 2.188 -0.535 1.00 97.25 77 ASN A O 1
ATOM 590 N N . ASP A 1 78 ? 9.955 2.838 1.369 1.00 95.81 78 ASP A N 1
ATOM 591 C CA . ASP A 1 78 ? 11.320 3.162 0.887 1.00 95.81 78 ASP A CA 1
ATOM 592 C C . ASP A 1 78 ? 11.465 4.203 -0.246 1.00 95.81 78 ASP A C 1
ATOM 594 O O . ASP A 1 78 ? 12.573 4.675 -0.488 1.00 95.81 78 ASP A O 1
ATOM 598 N N . ASP A 1 79 ? 10.387 4.589 -0.928 1.00 97.12 79 ASP A N 1
ATOM 599 C CA . ASP A 1 79 ? 10.428 5.453 -2.112 1.00 97.12 79 ASP A CA 1
ATOM 600 C C . ASP A 1 79 ? 9.770 6.814 -1.835 1.00 97.12 79 ASP A C 1
ATOM 602 O O . ASP A 1 79 ? 8.544 6.946 -1.803 1.00 97.12 79 ASP A O 1
ATOM 606 N N . VAL A 1 80 ? 10.608 7.825 -1.589 1.00 97.31 80 VAL A N 1
ATOM 607 C CA . VAL A 1 80 ? 10.171 9.193 -1.270 1.00 97.31 80 VAL A CA 1
ATOM 608 C C . VAL A 1 80 ? 9.581 9.893 -2.491 1.00 97.31 80 VAL A C 1
ATOM 610 O O . VAL A 1 80 ? 8.619 10.642 -2.348 1.00 97.31 80 VAL A O 1
ATOM 613 N N . GLU A 1 81 ? 10.120 9.643 -3.683 1.00 97.19 81 GLU A N 1
ATOM 614 C CA . GLU A 1 81 ? 9.637 10.271 -4.916 1.00 97.19 81 GLU A CA 1
ATOM 615 C C . GLU A 1 81 ? 8.225 9.782 -5.238 1.00 97.19 81 GLU A C 1
ATOM 617 O O . GLU A 1 81 ? 7.325 10.592 -5.449 1.00 97.19 81 GLU A O 1
ATOM 622 N N . LEU A 1 82 ? 7.992 8.470 -5.145 1.00 97.56 82 LEU A N 1
ATOM 623 C CA . LEU A 1 82 ? 6.658 7.891 -5.295 1.00 97.56 82 LEU A CA 1
ATOM 624 C C . LEU A 1 82 ? 5.682 8.366 -4.206 1.00 97.56 82 LEU A C 1
ATOM 626 O O . LEU A 1 82 ? 4.484 8.455 -4.455 1.00 97.56 82 LEU A O 1
ATOM 630 N N . ALA A 1 83 ? 6.164 8.666 -2.996 1.00 97.56 83 ALA A N 1
ATOM 631 C CA . ALA A 1 83 ? 5.327 9.204 -1.923 1.00 97.56 83 ALA A CA 1
ATOM 632 C C . ALA A 1 83 ? 4.892 10.663 -2.150 1.00 97.56 83 ALA A C 1
ATOM 634 O O . ALA A 1 83 ? 3.885 11.087 -1.575 1.00 97.56 83 ALA A O 1
ATOM 635 N N . LEU A 1 84 ? 5.665 11.424 -2.932 1.00 96.75 84 LEU A N 1
ATOM 636 C CA . LEU A 1 84 ? 5.409 12.828 -3.263 1.00 96.75 84 LEU A CA 1
ATOM 637 C C . LEU A 1 84 ? 4.622 13.015 -4.568 1.00 96.75 84 LEU A C 1
ATOM 639 O O . LEU A 1 84 ? 4.091 14.107 -4.776 1.00 96.75 84 LEU A O 1
ATOM 643 N N . ALA A 1 85 ? 4.573 11.987 -5.419 1.00 93.00 85 ALA A N 1
ATOM 644 C CA . ALA A 1 85 ? 3.794 11.956 -6.657 1.00 93.00 85 ALA A CA 1
ATOM 645 C C . ALA A 1 85 ? 2.276 11.977 -6.397 1.00 93.00 85 ALA A C 1
ATOM 647 O O . ALA A 1 85 ? 1.572 12.661 -7.175 1.00 93.00 85 ALA A O 1
#